Protein AF-A0A3B9WLR8-F1 (afdb_monomer)

Secondary structure (DSSP, 8-state):
-GGGGBPPPEEEEETTEEEEEEEEE-GGGGG-TT--S-SSSEEEEE-HHHHHHHHHHTT--EEEEEEEETT-TTS-EEEEEEE-

Mean predicted aligned error: 3.58 Å

Radius of gyration: 14.56 Å; Cα contacts (8 Å, |Δi|>4): 119; chains: 1; bounding box: 32×27×39 Å

pLDDT: mean 93.0, std 6.9, range [59.44, 98.44]

Foldseek 3Di:
DQVVQWDDWDWDDDPNDIWIKIKGACPCVCVDPPRDPDPDRIDIGTDPVRVVVVLVVVPFPDKAWPDWAQPPPNGTDTDIDTHD

Nearest PDB structures (foldseek):
  5t38-assembly1_A  TM=5.454E-01  e=7.092E-02  Micromonospora carbonacea
  5t39-assembly1_A  TM=5.450E-01  e=7.953E-02  Micromonospora carbonacea
  1f3u-assembly1_A  TM=3.548E-01  e=7.422E-01  Homo sapiens
  3b42-assembly1_A  TM=4.763E-01  e=3.689E+00  Geobacter sulfurreducens
  4khb-assembly3_E  TM=3.155E-01  e=7.335E+00  Thermochaetoides thermophila DSM 1495

Structure (mmCIF, N/CA/C/O backbone):
data_AF-A0A3B9WLR8-F1
#
_entry.id   AF-A0A3B9WLR8-F1
#
loop_
_atom_site.group_PDB
_atom_site.id
_atom_site.type_symbol
_atom_site.label_atom_id
_atom_site.label_alt_id
_atom_site.label_comp_id
_atom_site.label_asym_id
_atom_site.label_entity_id
_atom_site.label_seq_id
_atom_site.pdbx_PDB_ins_code
_atom_site.Cartn_x
_atom_site.Cartn_y
_atom_site.Cartn_z
_atom_site.occupancy
_atom_site.B_iso_or_equiv
_atom_site.auth_seq_id
_atom_site.auth_comp_id
_atom_site.auth_asym_id
_ato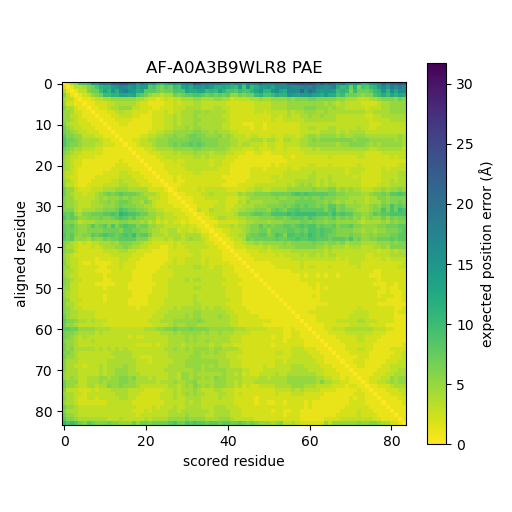m_site.auth_atom_id
_atom_site.pdbx_PDB_model_num
ATOM 1 N N . MET A 1 1 ? 12.538 -9.026 -11.578 1.00 59.44 1 MET A N 1
ATOM 2 C CA . MET A 1 1 ? 12.432 -9.471 -10.170 1.00 59.44 1 MET A CA 1
ATOM 3 C C . MET A 1 1 ? 11.609 -8.426 -9.427 1.00 59.44 1 MET A C 1
ATOM 5 O O . MET A 1 1 ? 11.943 -7.257 -9.558 1.00 59.44 1 MET A O 1
ATOM 9 N N . LEU A 1 2 ? 10.529 -8.801 -8.731 1.00 65.25 2 LEU A N 1
ATOM 10 C CA . LEU A 1 2 ? 9.577 -7.857 -8.112 1.00 65.25 2 LEU A CA 1
ATOM 11 C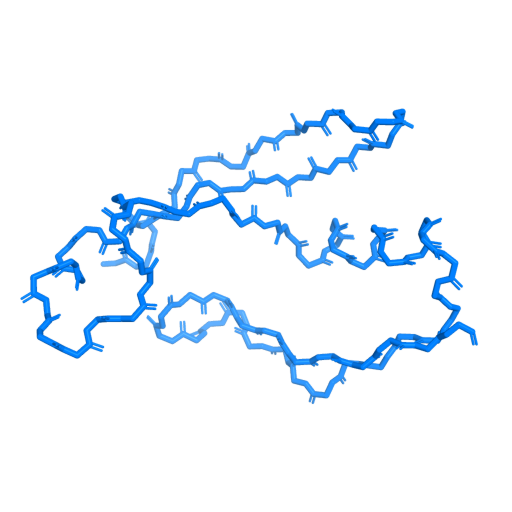 C . LEU A 1 2 ? 10.267 -6.805 -7.218 1.00 65.25 2 LEU A C 1
ATOM 13 O O . LEU A 1 2 ? 9.898 -5.638 -7.231 1.00 65.25 2 LEU A O 1
ATOM 17 N N . ARG A 1 3 ? 11.357 -7.211 -6.558 1.00 68.00 3 ARG A N 1
ATOM 18 C CA . ARG A 1 3 ? 12.241 -6.371 -5.739 1.00 68.00 3 ARG A CA 1
ATOM 19 C C . ARG A 1 3 ? 12.763 -5.109 -6.437 1.00 68.00 3 ARG A C 1
ATOM 21 O O . ARG A 1 3 ? 12.907 -4.093 -5.787 1.00 68.00 3 ARG A O 1
ATOM 28 N N . ALA A 1 4 ? 13.001 -5.151 -7.750 1.00 80.75 4 ALA A N 1
ATOM 29 C CA . ALA A 1 4 ? 13.504 -3.994 -8.497 1.00 80.75 4 ALA A CA 1
ATOM 30 C C . ALA A 1 4 ? 12.446 -2.896 -8.717 1.00 80.75 4 ALA A C 1
ATOM 32 O O . ALA A 1 4 ? 12.781 -1.821 -9.204 1.00 80.75 4 ALA A O 1
ATOM 33 N N . LYS A 1 5 ? 11.171 -3.169 -8.407 1.00 88.50 5 LYS A N 1
ATOM 34 C CA . LYS A 1 5 ? 10.084 -2.193 -8.533 1.00 88.50 5 LYS A CA 1
ATOM 35 C C . LYS A 1 5 ? 9.873 -1.364 -7.268 1.00 88.50 5 LYS A C 1
ATOM 37 O O . LYS A 1 5 ? 9.182 -0.359 -7.352 1.00 88.50 5 LYS A O 1
ATOM 42 N N . PHE A 1 6 ? 10.431 -1.770 -6.130 1.00 92.50 6 PHE A N 1
ATOM 43 C CA . PHE A 1 6 ? 10.179 -1.130 -4.842 1.00 92.50 6 PHE A CA 1
ATOM 44 C C . PHE A 1 6 ? 11.446 -0.473 -4.308 1.00 92.50 6 PHE A C 1
ATOM 46 O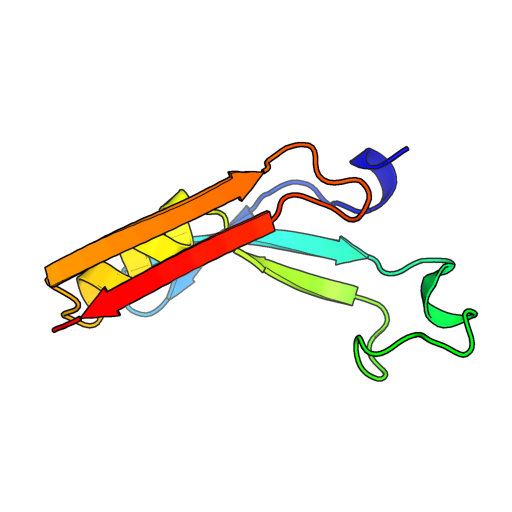 O . PHE A 1 6 ? 12.500 -1.107 -4.270 1.00 92.50 6 PHE A O 1
ATOM 53 N N . ASP A 1 7 ? 11.317 0.778 -3.880 1.00 94.25 7 ASP A N 1
ATOM 54 C CA . ASP A 1 7 ? 12.335 1.429 -3.054 1.00 94.25 7 ASP A CA 1
ATOM 55 C C . ASP A 1 7 ? 12.268 0.888 -1.612 1.00 94.25 7 ASP A C 1
ATOM 57 O O . ASP A 1 7 ? 11.348 0.150 -1.249 1.00 94.25 7 ASP A O 1
ATOM 61 N N . GLU A 1 8 ? 13.223 1.279 -0.766 1.00 93.56 8 GLU A N 1
ATOM 62 C CA . GLU A 1 8 ? 13.151 0.978 0.666 1.00 93.56 8 GLU A CA 1
ATOM 63 C C . GLU A 1 8 ? 11.928 1.663 1.313 1.00 93.56 8 GLU A C 1
ATOM 65 O O . GLU A 1 8 ? 11.664 2.844 1.035 1.00 93.56 8 GLU A O 1
ATOM 70 N N . PRO A 1 9 ? 11.179 0.962 2.186 1.00 95.12 9 PRO A N 1
ATOM 71 C CA . PRO A 1 9 ? 10.102 1.569 2.951 1.00 95.12 9 PRO A CA 1
ATOM 72 C C . PRO A 1 9 ? 10.595 2.740 3.796 1.00 95.12 9 PRO A C 1
ATOM 74 O O . PRO A 1 9 ? 11.696 2.727 4.351 1.00 95.12 9 PRO A O 1
ATOM 77 N N . ARG A 1 10 ? 9.752 3.764 3.929 1.00 97.19 10 ARG A N 1
ATOM 78 C CA . ARG A 1 10 ? 10.025 4.901 4.809 1.00 97.19 10 ARG A CA 1
ATOM 79 C C . ARG A 1 10 ? 8.790 5.314 5.583 1.00 97.19 10 ARG A C 1
ATOM 81 O O . ARG A 1 10 ? 7.673 5.290 5.067 1.00 97.19 10 ARG A O 1
ATOM 88 N N . MET A 1 11 ? 9.024 5.783 6.801 1.00 98.06 11 MET A N 1
ATOM 89 C CA . MET A 1 11 ? 7.983 6.368 7.632 1.00 98.06 11 MET A CA 1
ATOM 90 C C . MET A 1 11 ? 7.716 7.814 7.224 1.00 98.06 11 MET A C 1
ATOM 92 O O . MET A 1 11 ? 8.644 8.596 7.012 1.00 98.06 11 MET A O 1
ATOM 96 N N . VAL A 1 12 ? 6.441 8.181 7.172 1.00 97.44 12 VAL A N 1
ATOM 97 C CA . VAL A 1 12 ? 5.975 9.560 7.032 1.00 97.44 12 VAL A CA 1
ATOM 98 C C . VAL A 1 12 ? 4.998 9.893 8.149 1.00 97.44 12 VAL A C 1
ATOM 100 O O . VAL A 1 12 ? 4.211 9.047 8.568 1.00 97.44 12 VAL A O 1
ATOM 103 N N . ASP A 1 13 ? 5.063 11.134 8.620 1.00 97.38 13 ASP A N 1
ATOM 104 C CA . ASP A 1 13 ? 4.081 11.698 9.541 1.00 97.38 13 ASP A CA 1
ATOM 105 C C . ASP A 1 13 ? 2.995 12.422 8.740 1.00 97.38 13 ASP A C 1
ATOM 107 O O . ASP A 1 13 ? 3.298 13.198 7.822 1.00 97.38 13 ASP A O 1
ATOM 111 N N . ARG A 1 14 ? 1.734 12.139 9.059 1.00 93.81 14 ARG A N 1
ATOM 112 C CA . ARG A 1 14 ? 0.563 12.839 8.539 1.00 93.81 14 ARG A CA 1
ATOM 113 C C . ARG A 1 14 ? -0.425 13.025 9.677 1.00 93.81 14 ARG A C 1
ATOM 115 O O . ARG A 1 14 ? -0.953 12.050 10.194 1.00 93.81 14 ARG A O 1
ATOM 122 N N . GLU A 1 15 ? -0.677 14.283 10.028 1.00 91.56 15 GLU A N 1
ATOM 123 C CA . GLU A 1 15 ? -1.642 14.653 11.072 1.00 91.56 15 GLU A CA 1
ATOM 124 C C . GLU A 1 15 ? -1.322 14.019 12.441 1.00 91.56 15 GLU A C 1
ATOM 126 O O . GLU A 1 15 ? -2.220 13.721 13.220 1.00 91.56 15 GLU A O 1
ATOM 131 N N . GLY A 1 16 ? -0.032 13.812 12.744 1.00 94.19 16 GLY A N 1
ATOM 132 C CA . GLY A 1 16 ? 0.419 13.180 13.988 1.00 94.19 16 GLY A CA 1
ATOM 133 C C . GLY A 1 16 ? 0.371 11.650 13.969 1.00 94.19 16 GLY A C 1
ATOM 134 O O . GLY A 1 16 ? 0.800 11.014 14.931 1.00 94.19 16 GLY A O 1
ATOM 135 N N . GLU A 1 17 ? -0.097 11.053 12.872 1.00 96.25 17 GLU A N 1
ATOM 136 C CA . GLU A 1 17 ? -0.089 9.613 12.652 1.00 96.25 17 GLU A CA 1
ATOM 137 C C . GLU A 1 17 ? 1.064 9.203 11.739 1.00 96.25 17 GLU A C 1
ATOM 139 O O . GLU A 1 17 ? 1.421 9.886 10.774 1.00 96.25 17 GLU A O 1
ATOM 144 N N . LYS A 1 18 ? 1.653 8.045 12.040 1.00 97.38 18 LYS A N 1
ATOM 145 C CA . LYS A 1 18 ? 2.792 7.510 11.292 1.00 97.38 18 LYS A CA 1
ATOM 146 C C . LYS A 1 18 ? 2.344 6.425 10.326 1.00 97.38 18 LYS A C 1
ATOM 148 O O . LYS A 1 18 ? 1.761 5.422 10.737 1.00 97.38 18 LYS A O 1
ATOM 153 N N . TYR A 1 19 ? 2.713 6.600 9.063 1.00 98.12 19 TYR A N 1
ATOM 154 C CA . TYR A 1 19 ? 2.422 5.664 7.984 1.00 98.12 19 T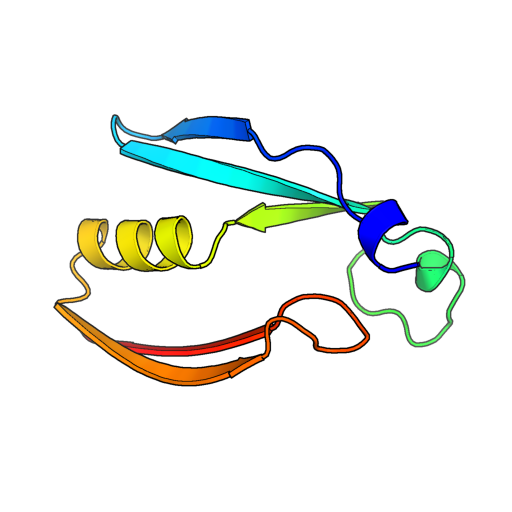YR A CA 1
ATOM 155 C C . TYR A 1 19 ? 3.710 5.249 7.286 1.00 98.12 19 TYR A C 1
ATOM 157 O O . TYR A 1 19 ? 4.584 6.072 7.022 1.00 98.12 19 TYR A O 1
ATOM 165 N N . GLU A 1 20 ? 3.826 3.967 6.980 1.00 98.31 20 GLU A N 1
ATOM 166 C CA . GLU A 1 20 ? 4.903 3.419 6.172 1.00 98.31 20 GLU A CA 1
ATOM 167 C C . GLU A 1 20 ? 4.486 3.421 4.701 1.00 98.31 20 GLU A C 1
ATOM 169 O O . GLU A 1 20 ? 3.443 2.874 4.321 1.00 98.31 20 GLU A O 1
ATOM 174 N N . ILE A 1 21 ? 5.304 4.068 3.875 1.00 97.81 21 ILE A N 1
ATOM 175 C CA . ILE A 1 21 ? 5.093 4.182 2.436 1.00 97.81 21 ILE A CA 1
ATOM 176 C C . ILE A 1 21 ? 6.272 3.601 1.667 1.00 97.81 21 ILE A C 1
ATOM 178 O O . ILE A 1 21 ? 7.412 3.621 2.132 1.00 97.81 21 ILE A O 1
ATOM 182 N N . VAL A 1 22 ? 5.992 3.143 0.452 1.00 96.38 22 VAL A N 1
ATOM 183 C CA . VAL A 1 22 ? 6.977 2.564 -0.463 1.00 96.38 22 VAL A CA 1
ATOM 184 C C . VAL A 1 22 ? 6.752 3.150 -1.849 1.00 96.38 22 VAL A C 1
ATOM 186 O O . VAL A 1 22 ? 5.615 3.218 -2.317 1.00 96.38 22 VAL A O 1
ATOM 189 N N . LYS A 1 23 ? 7.814 3.587 -2.530 1.00 95.62 23 LYS A N 1
ATOM 190 C CA . LYS A 1 23 ? 7.695 3.971 -3.940 1.00 95.62 23 LYS A CA 1
ATOM 191 C C . LYS A 1 23 ? 7.643 2.709 -4.804 1.00 95.62 23 LYS A C 1
ATOM 193 O O . LYS A 1 23 ? 8.480 1.823 -4.654 1.00 95.62 23 LYS A O 1
ATOM 198 N N . TYR A 1 24 ? 6.661 2.651 -5.700 1.00 93.75 24 TYR A N 1
ATOM 199 C CA . TYR A 1 24 ? 6.493 1.611 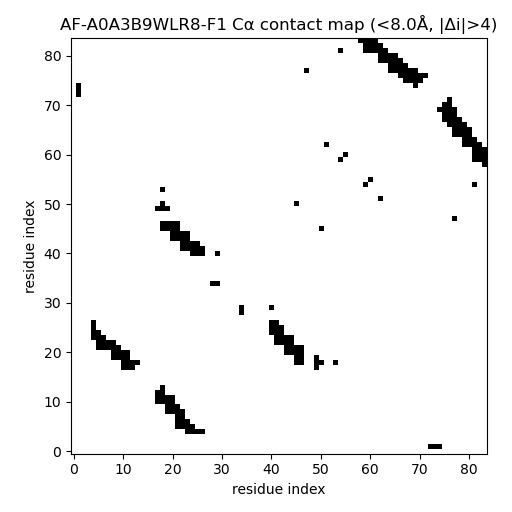-6.708 1.00 93.75 24 TYR A CA 1
ATOM 200 C C . TYR A 1 24 ? 6.802 2.181 -8.092 1.00 93.75 24 TYR A C 1
ATOM 202 O O . TYR A 1 24 ? 6.059 3.009 -8.617 1.00 93.75 24 TYR A O 1
ATOM 210 N N . ASN A 1 25 ? 7.897 1.729 -8.688 1.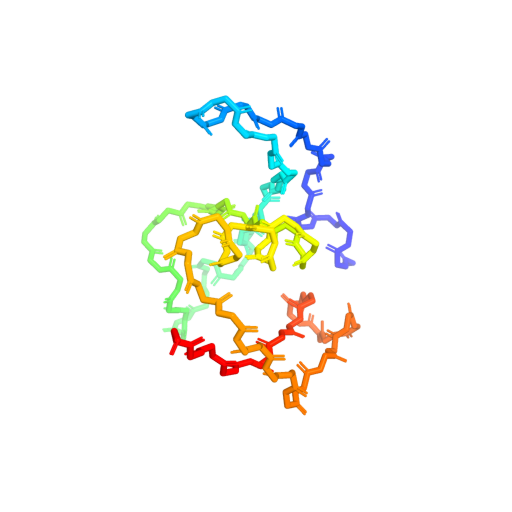00 93.19 25 ASN A N 1
ATOM 211 C CA . ASN A 1 25 ? 8.372 2.167 -9.991 1.00 93.19 25 ASN A CA 1
ATOM 212 C C . ASN A 1 25 ? 7.734 1.315 -11.100 1.00 93.19 25 ASN A C 1
ATOM 214 O O . ASN A 1 25 ? 7.866 0.086 -11.114 1.00 93.19 25 ASN A O 1
ATOM 218 N N . TYR A 1 26 ? 7.077 1.959 -12.070 1.00 91.50 26 TYR A N 1
ATOM 219 C CA . TYR A 1 26 ? 6.417 1.251 -13.173 1.00 91.50 26 TYR A CA 1
ATOM 220 C C . TYR A 1 26 ? 7.412 0.636 -14.164 1.00 91.50 26 TYR A C 1
ATOM 222 O O . TYR A 1 26 ? 7.125 -0.401 -14.767 1.00 91.50 26 TYR A O 1
ATOM 230 N N . LEU A 1 27 ? 8.605 1.226 -14.293 1.00 90.81 27 LEU A N 1
ATOM 231 C CA . LEU A 1 27 ? 9.677 0.754 -15.174 1.00 90.81 27 LEU A CA 1
ATOM 232 C C . LEU A 1 27 ? 9.157 0.512 -16.607 1.00 90.81 27 LEU A C 1
ATOM 234 O O . LEU A 1 27 ? 8.494 1.368 -17.192 1.00 90.81 27 LEU A O 1
ATOM 238 N N . THR A 1 28 ? 9.425 -0.666 -17.176 1.00 88.38 28 THR A N 1
ATOM 239 C CA . THR A 1 28 ? 9.008 -1.046 -18.533 1.00 88.38 28 THR A CA 1
ATOM 240 C C . THR A 1 28 ? 7.492 -1.137 -18.709 1.00 88.38 28 THR A C 1
ATOM 242 O O . THR A 1 28 ? 7.028 -1.155 -19.847 1.00 88.38 28 THR A O 1
ATOM 245 N N . ALA A 1 29 ? 6.699 -1.141 -17.628 1.00 87.81 29 ALA A N 1
ATOM 246 C CA . ALA A 1 29 ? 5.241 -1.146 -17.733 1.00 87.81 29 ALA A CA 1
ATOM 247 C C . ALA A 1 29 ? 4.702 0.110 -18.438 1.00 87.81 29 ALA A C 1
ATOM 249 O O . ALA A 1 29 ? 3.684 0.015 -19.109 1.00 87.81 29 ALA A O 1
ATOM 250 N N . LEU A 1 30 ? 5.410 1.246 -18.376 1.00 89.12 30 LEU A N 1
ATOM 251 C CA . LEU A 1 30 ? 5.033 2.484 -19.078 1.00 89.12 30 LEU A CA 1
ATOM 252 C C . LEU A 1 30 ? 5.018 2.340 -20.607 1.00 89.12 30 LEU A C 1
ATOM 254 O O . LEU A 1 30 ? 4.372 3.121 -21.296 1.00 89.12 30 LEU A O 1
ATOM 258 N N . GLN A 1 31 ? 5.751 1.362 -21.146 1.00 89.69 31 GLN A N 1
ATOM 259 C CA . GLN A 1 31 ? 5.837 1.108 -22.586 1.00 89.69 31 GLN A CA 1
ATOM 260 C C . GLN A 1 31 ? 4.739 0.157 -23.078 1.00 89.69 31 GLN A C 1
ATOM 262 O O . GLN A 1 31 ? 4.593 -0.059 -24.281 1.00 89.69 31 GLN A O 1
ATOM 267 N N . TRP A 1 32 ? 3.973 -0.443 -22.165 1.00 91.19 32 TRP A N 1
ATOM 268 C CA . TRP A 1 32 ? 2.897 -1.352 -22.522 1.00 91.19 32 TRP A CA 1
ATOM 269 C C . TRP A 1 32 ? 1.653 -0.565 -22.943 1.00 91.19 32 TRP A C 1
ATOM 271 O O . TRP A 1 32 ? 1.138 0.246 -22.183 1.00 91.19 32 TRP A O 1
ATOM 281 N N . GLN A 1 33 ? 1.120 -0.847 -24.137 1.00 90.12 33 GLN A N 1
ATOM 282 C CA . GLN A 1 33 ? -0.076 -0.165 -24.660 1.00 90.12 33 GLN A CA 1
ATOM 283 C C . GLN A 1 33 ? -1.327 -0.350 -23.782 1.00 90.12 33 GLN A C 1
ATOM 285 O O . GLN A 1 33 ? -2.237 0.468 -23.846 1.00 90.12 33 GLN A O 1
ATOM 290 N N . GLY A 1 34 ? -1.373 -1.407 -22.961 1.00 90.25 34 GLY A N 1
ATOM 291 C CA . GLY A 1 34 ? -2.459 -1.661 -22.008 1.00 90.25 34 GLY A CA 1
ATOM 292 C C . GLY A 1 34 ? -2.258 -1.024 -20.629 1.00 90.25 34 GLY A C 1
ATOM 293 O O . GLY A 1 34 ? -3.024 -1.311 -19.712 1.00 90.25 34 GLY A O 1
ATOM 294 N N . PHE A 1 35 ? -1.219 -0.210 -20.441 1.00 89.31 35 PHE A N 1
ATOM 295 C CA . PHE A 1 35 ? -0.910 0.381 -19.146 1.00 89.31 35 PHE A CA 1
ATOM 296 C C . PHE A 1 35 ? -1.959 1.412 -18.709 1.00 89.31 35 PHE A C 1
ATOM 298 O O . PHE A 1 35 ? -2.300 2.329 -19.451 1.00 89.31 35 PHE A O 1
ATOM 305 N N . CYS A 1 36 ? -2.433 1.288 -17.466 1.00 87.94 36 CYS A N 1
ATOM 306 C CA . CYS A 1 36 ? -3.487 2.134 -16.899 1.00 87.94 36 CYS A CA 1
ATOM 307 C C . CYS A 1 36 ? -3.092 2.832 -15.580 1.00 87.94 36 CYS A C 1
ATOM 309 O O . CYS A 1 36 ? -3.963 3.258 -14.829 1.00 87.94 36 CYS A O 1
ATOM 311 N N . GLY A 1 37 ? -1.794 2.949 -15.273 1.00 85.25 37 GLY A N 1
ATOM 312 C CA . GLY A 1 37 ? -1.296 3.534 -14.013 1.00 85.25 37 GLY A CA 1
ATOM 313 C C . GLY A 1 37 ? -1.120 5.061 -14.006 1.00 85.25 37 GLY A C 1
ATOM 314 O O . GLY A 1 37 ? -0.612 5.607 -13.027 1.00 85.25 37 GLY A O 1
ATOM 315 N N . GLY A 1 38 ? -1.529 5.753 -15.076 1.00 86.62 38 GLY A N 1
ATOM 316 C CA . GLY A 1 38 ? -1.380 7.206 -15.239 1.00 86.62 38 GLY A CA 1
ATOM 317 C C . GLY A 1 38 ? -0.035 7.635 -15.854 1.00 86.62 38 GLY A C 1
ATOM 318 O O . GLY A 1 38 ? 0.793 6.794 -16.171 1.00 86.62 38 GLY A O 1
ATOM 319 N N . PRO A 1 39 ? 0.206 8.940 -16.071 1.00 86.62 39 PRO A N 1
ATOM 320 C CA . PRO A 1 39 ? 1.402 9.418 -16.778 1.00 86.62 39 PRO A CA 1
ATOM 321 C C . PRO A 1 39 ? 2.677 9.456 -15.918 1.00 86.62 39 PRO A C 1
ATOM 323 O O . PRO A 1 39 ? 3.767 9.661 -16.449 1.00 86.62 39 PRO A O 1
ATOM 326 N N . ALA A 1 40 ? 2.558 9.315 -14.594 1.00 92.44 40 ALA A N 1
ATOM 327 C CA . ALA A 1 40 ? 3.703 9.332 -13.689 1.00 92.44 40 ALA A CA 1
ATOM 328 C C . ALA A 1 40 ? 4.555 8.063 -13.847 1.00 92.44 40 ALA A C 1
ATOM 330 O O . ALA A 1 40 ? 4.029 6.987 -14.118 1.00 92.44 40 ALA A O 1
ATOM 331 N N . ALA A 1 41 ? 5.870 8.178 -13.638 1.00 93.25 41 ALA A N 1
ATOM 332 C CA . ALA A 1 41 ? 6.793 7.045 -13.745 1.00 93.25 41 ALA A CA 1
ATOM 333 C C . ALA A 1 41 ? 6.723 6.073 -12.552 1.00 93.25 41 ALA A C 1
ATOM 335 O O . ALA A 1 41 ? 7.197 4.935 -12.632 1.00 93.25 41 ALA A O 1
ATOM 336 N N . ASP A 1 42 ? 6.112 6.519 -11.458 1.00 94.31 42 ASP A N 1
ATOM 337 C CA . ASP A 1 42 ? 5.984 5.784 -10.213 1.00 94.31 42 ASP A CA 1
ATOM 338 C C . ASP A 1 42 ? 4.668 6.110 -9.494 1.00 94.31 42 ASP A C 1
ATOM 340 O O . ASP A 1 42 ? 3.944 7.042 -9.854 1.00 94.31 42 ASP A O 1
ATOM 344 N N . ALA A 1 43 ? 4.366 5.311 -8.476 1.00 93.94 43 ALA A N 1
ATOM 345 C CA . ALA A 1 43 ? 3.306 5.542 -7.508 1.00 93.94 43 ALA A CA 1
ATOM 346 C C . ALA A 1 43 ? 3.866 5.481 -6.084 1.00 93.94 43 ALA A C 1
ATOM 348 O O . ALA A 1 43 ? 4.866 4.818 -5.813 1.00 93.94 43 ALA A O 1
ATOM 349 N N . THR A 1 44 ? 3.182 6.133 -5.144 1.00 95.12 44 THR A N 1
ATOM 350 C CA . THR A 1 44 ? 3.435 5.941 -3.710 1.00 95.12 44 THR A CA 1
ATOM 351 C C . THR A 1 44 ? 2.415 4.961 -3.165 1.00 95.12 44 THR A C 1
ATOM 353 O O . THR A 1 44 ? 1.216 5.226 -3.190 1.00 95.12 44 THR A O 1
ATOM 356 N N . TRP A 1 45 ? 2.901 3.820 -2.702 1.00 95.31 45 TRP A N 1
ATOM 357 C CA . TRP A 1 45 ? 2.103 2.798 -2.048 1.00 95.31 45 TRP A CA 1
ATOM 358 C C . TRP A 1 45 ? 2.226 2.939 -0.536 1.00 95.31 45 TRP A C 1
ATOM 360 O O . TRP A 1 45 ? 3.173 3.531 -0.019 1.00 95.31 45 TRP A O 1
ATOM 370 N N . VAL A 1 46 ? 1.251 2.381 0.165 1.00 96.50 46 VAL A N 1
ATOM 371 C CA . VAL A 1 46 ? 1.152 2.344 1.622 1.00 96.50 46 VAL A CA 1
ATOM 372 C C . VAL A 1 46 ? 1.108 0.881 2.049 1.00 96.50 46 VAL A C 1
ATOM 374 O O . VAL A 1 46 ? 0.500 0.060 1.360 1.00 96.50 46 VAL A O 1
ATOM 377 N N . THR A 1 47 ? 1.773 0.531 3.151 1.00 96.06 47 THR A N 1
ATOM 378 C CA . THR A 1 47 ? 1.724 -0.850 3.652 1.00 96.06 47 THR A CA 1
ATOM 379 C C . THR A 1 47 ? 0.328 -1.218 4.129 1.00 96.06 47 THR A C 1
ATOM 381 O O . THR A 1 47 ? -0.468 -0.354 4.504 1.00 96.06 47 THR A O 1
ATOM 384 N N . LYS A 1 48 ? 0.012 -2.515 4.131 1.00 96.56 48 LYS A N 1
ATOM 385 C CA . LYS A 1 48 ? -1.287 -3.019 4.591 1.00 96.56 48 LYS A CA 1
ATOM 386 C C . LYS A 1 48 ? -1.612 -2.507 5.996 1.00 96.56 48 LYS A C 1
ATOM 388 O O . LYS A 1 48 ? -2.716 -2.032 6.248 1.00 96.56 48 LYS A O 1
ATOM 393 N N . GLU A 1 49 ? -0.634 -2.555 6.890 1.00 96.62 49 GLU A N 1
ATOM 394 C CA . GLU A 1 49 ? -0.733 -2.129 8.284 1.00 96.62 49 GLU A CA 1
ATOM 395 C C . GLU A 1 49 ? -1.041 -0.633 8.378 1.00 96.62 49 GLU A C 1
ATOM 397 O O . GLU A 1 49 ? -1.920 -0.216 9.132 1.00 96.62 49 GLU A O 1
ATOM 402 N N . SER A 1 50 ? -0.353 0.174 7.572 1.00 97.75 50 SER A N 1
ATOM 403 C CA . SER A 1 50 ? -0.551 1.622 7.511 1.00 97.75 50 SER A CA 1
ATOM 404 C C . SER A 1 50 ? -1.903 1.994 6.902 1.00 97.75 50 SER A C 1
ATOM 406 O O . SER A 1 50 ? -2.556 2.918 7.381 1.00 97.75 50 SER A O 1
ATOM 408 N N . MET A 1 51 ? -2.369 1.250 5.898 1.00 97.19 51 MET A N 1
ATOM 409 C CA . MET A 1 51 ? -3.687 1.435 5.292 1.00 97.19 51 MET A CA 1
ATOM 410 C C . MET A 1 51 ? -4.814 1.090 6.276 1.00 97.19 51 MET A C 1
A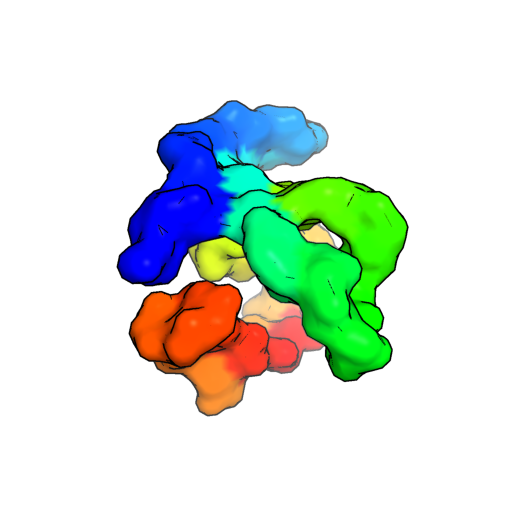TOM 412 O O . MET A 1 51 ? -5.758 1.863 6.419 1.00 97.19 51 MET A O 1
ATOM 416 N N . ILE A 1 52 ? -4.705 -0.029 7.001 1.00 97.06 52 ILE A N 1
ATOM 417 C CA . ILE A 1 52 ? -5.679 -0.419 8.037 1.00 97.06 52 ILE A CA 1
ATOM 418 C C . ILE A 1 52 ? -5.694 0.608 9.175 1.00 97.06 52 ILE A C 1
ATOM 420 O O . ILE A 1 52 ? -6.769 1.021 9.610 1.00 97.06 52 ILE A O 1
ATOM 424 N N . ARG A 1 53 ? -4.518 1.072 9.621 1.00 96.69 53 ARG A N 1
ATOM 425 C CA . ARG A 1 53 ? -4.405 2.155 10.611 1.00 96.69 53 ARG A CA 1
ATOM 426 C C . ARG A 1 53 ? -5.119 3.414 10.137 1.00 96.69 53 ARG A C 1
ATOM 428 O O . ARG A 1 53 ? -5.914 3.965 10.890 1.00 96.69 53 ARG A O 1
ATOM 435 N N . PHE A 1 54 ? -4.856 3.843 8.902 1.00 96.62 54 PHE A N 1
ATOM 436 C CA . PHE A 1 54 ? -5.487 5.026 8.321 1.00 96.62 54 PHE A CA 1
ATOM 437 C C . PHE A 1 54 ? -7.014 4.908 8.358 1.00 96.62 54 PHE A C 1
ATOM 439 O O . PHE A 1 54 ? -7.682 5.808 8.854 1.00 96.62 54 PHE A O 1
ATOM 446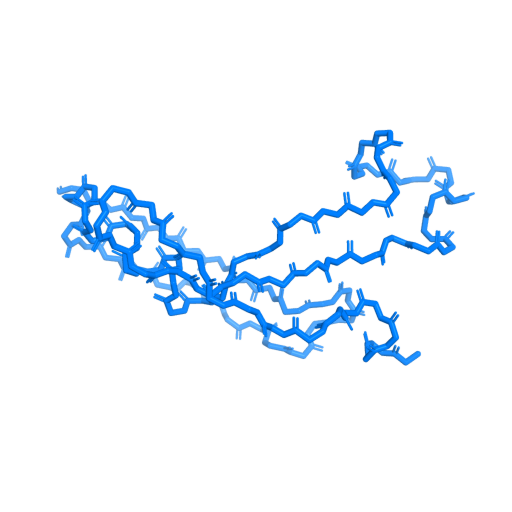 N N . LEU A 1 55 ? -7.574 3.777 7.918 1.00 97.12 55 LEU A N 1
ATOM 447 C CA . LEU A 1 55 ? -9.020 3.539 7.971 1.00 97.12 55 LEU A CA 1
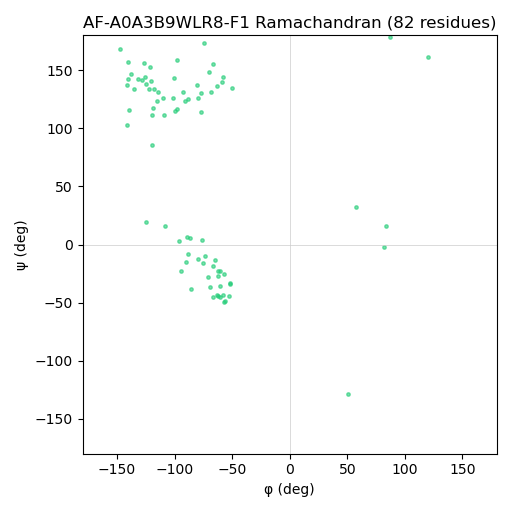ATOM 448 C C . LEU A 1 55 ? -9.570 3.630 9.406 1.00 97.12 55 LEU A C 1
ATOM 450 O O . LEU A 1 55 ? -10.590 4.283 9.625 1.00 97.12 55 LEU A O 1
ATOM 454 N N . GLY A 1 56 ? -8.875 3.054 10.390 1.00 96.31 56 GLY A N 1
ATOM 455 C CA . GLY A 1 56 ? -9.258 3.161 11.802 1.00 96.31 56 GLY A CA 1
ATOM 456 C C . GLY A 1 56 ? -9.281 4.608 12.311 1.00 96.31 56 GLY A C 1
ATOM 457 O O . GLY A 1 56 ? -10.258 5.026 12.928 1.00 96.31 56 GLY A O 1
ATOM 458 N N . VAL A 1 57 ? -8.253 5.400 11.986 1.00 96.19 57 VAL A N 1
ATOM 459 C CA . VAL A 1 57 ? -8.179 6.837 12.326 1.00 96.19 57 VAL A CA 1
ATOM 460 C C . VAL A 1 57 ? -9.330 7.624 11.688 1.00 96.19 57 VAL A C 1
ATOM 462 O O . VAL A 1 57 ? -9.890 8.520 12.314 1.00 96.19 57 VAL A O 1
ATOM 465 N N . GLN A 1 58 ? -9.748 7.256 10.474 1.00 96.19 58 GLN A N 1
ATOM 466 C CA . GLN A 1 58 ? -10.890 7.869 9.780 1.00 96.19 58 GLN A CA 1
ATOM 467 C C . GLN A 1 58 ? -12.269 7.413 10.312 1.00 96.19 58 GLN A C 1
ATOM 469 O O . GLN A 1 58 ? -13.312 7.800 9.767 1.00 96.19 58 GLN A O 1
ATOM 474 N N . GLY A 1 59 ? -12.293 6.601 11.374 1.00 97.56 59 GLY A N 1
ATOM 475 C CA . GLY A 1 59 ? -13.506 6.152 12.056 1.00 97.56 59 GLY A CA 1
ATOM 476 C C . GLY A 1 59 ? -14.182 4.941 11.418 1.00 97.56 59 GLY A C 1
ATOM 477 O O . GLY A 1 59 ? -15.344 4.684 11.714 1.00 97.56 59 GLY A O 1
ATOM 478 N N . PHE A 1 60 ? -13.500 4.205 10.536 1.00 98.44 60 PHE A N 1
ATOM 479 C CA . PHE A 1 60 ? -13.997 2.910 10.072 1.00 98.44 60 PHE A CA 1
ATOM 480 C C . PHE A 1 60 ? -13.758 1.864 11.163 1.00 98.44 60 PHE A C 1
ATOM 482 O O . PHE A 1 60 ? -12.617 1.550 11.496 1.00 98.44 60 PHE A O 1
ATOM 489 N N . THR A 1 61 ? -14.838 1.339 11.735 1.00 97.19 61 THR A N 1
ATOM 490 C CA . THR A 1 61 ? -14.789 0.429 12.887 1.00 97.19 61 THR A CA 1
ATOM 491 C C . THR A 1 61 ? -14.816 -1.041 12.483 1.00 97.19 61 THR A C 1
ATOM 493 O O . THR A 1 61 ? -14.331 -1.898 13.223 1.00 97.19 61 THR A O 1
ATOM 496 N N . LYS A 1 62 ? -15.337 -1.343 11.289 1.00 97.81 62 LYS A N 1
ATOM 497 C CA . LYS A 1 62 ? -15.433 -2.700 10.754 1.00 97.81 62 LYS A CA 1
ATOM 498 C C . LYS A 1 62 ? -14.653 -2.799 9.449 1.00 97.81 62 LYS A C 1
ATOM 500 O O . LYS A 1 62 ? -15.044 -2.210 8.445 1.00 97.81 62 LYS A O 1
ATOM 505 N N . ILE A 1 63 ? -13.552 -3.546 9.470 1.00 97.94 63 ILE A N 1
ATOM 506 C CA . ILE A 1 63 ? -12.695 -3.787 8.305 1.00 97.94 63 ILE A CA 1
ATOM 507 C C . ILE A 1 63 ? -12.691 -5.289 8.026 1.00 97.94 63 ILE A C 1
ATOM 509 O O . ILE A 1 63 ? -12.247 -6.080 8.855 1.00 97.94 63 ILE A O 1
ATOM 513 N N . GLU A 1 64 ? -13.183 -5.674 6.855 1.00 98.12 64 GLU A N 1
ATOM 514 C CA . GLU A 1 64 ? -13.196 -7.052 6.370 1.00 98.12 64 GLU A CA 1
ATOM 515 C C . GLU A 1 64 ? -12.215 -7.182 5.208 1.00 98.12 64 GLU A C 1
ATOM 517 O O . GLU A 1 64 ? -12.293 -6.429 4.240 1.00 98.12 64 GLU A O 1
ATOM 522 N N . ILE A 1 65 ? -11.288 -8.134 5.294 1.00 97.94 65 ILE A N 1
ATOM 523 C CA . ILE A 1 65 ? -10.341 -8.435 4.218 1.00 97.94 65 ILE A CA 1
ATOM 524 C C . ILE A 1 65 ? -10.877 -9.650 3.468 1.00 97.94 65 ILE A C 1
ATOM 526 O O . ILE A 1 65 ? -10.959 -10.736 4.037 1.00 97.94 65 ILE A O 1
ATOM 530 N N . ALA A 1 66 ? -11.247 -9.455 2.206 1.00 97.75 66 ALA A N 1
ATOM 531 C CA . ALA A 1 66 ? -11.745 -10.518 1.339 1.00 97.75 66 ALA A CA 1
ATOM 532 C C . ALA A 1 66 ? -10.596 -11.270 0.654 1.00 97.75 66 ALA A C 1
ATOM 534 O O . ALA A 1 66 ? -10.648 -12.491 0.535 1.00 97.75 66 ALA A O 1
ATOM 535 N N . GLU A 1 67 ? -9.539 -10.557 0.252 1.00 97.25 67 GLU A N 1
ATOM 536 C CA . GLU A 1 67 ? -8.329 -11.154 -0.319 1.00 97.25 67 GLU A CA 1
ATOM 537 C C . GLU A 1 67 ? -7.073 -10.448 0.190 1.00 97.25 67 GLU A C 1
ATOM 539 O O . GLU A 1 67 ? -7.047 -9.226 0.328 1.00 97.25 67 GLU A O 1
ATOM 544 N N . ASP A 1 68 ? -6.014 -11.222 0.420 1.00 97.06 68 ASP A N 1
ATOM 545 C CA . ASP A 1 68 ? -4.680 -10.737 0.772 1.00 97.06 68 ASP A CA 1
ATOM 546 C C . ASP A 1 68 ? -3.635 -11.597 0.057 1.00 97.06 68 ASP A C 1
ATOM 548 O O . ASP A 1 68 ? -3.385 -12.746 0.428 1.00 97.06 68 ASP A O 1
ATOM 552 N N . ASN A 1 69 ? -3.068 -11.060 -1.023 1.00 96.12 69 ASN A N 1
ATOM 553 C CA . ASN A 1 69 ? -2.110 -11.752 -1.871 1.00 96.12 69 ASN A CA 1
ATOM 554 C C . ASN A 1 69 ? -0.770 -11.000 -1.902 1.00 96.12 69 ASN A C 1
ATOM 556 O O . ASN A 1 69 ? -0.507 -10.222 -2.829 1.00 96.12 69 ASN A O 1
ATOM 560 N N . PRO A 1 70 ? 0.121 -11.254 -0.928 1.00 92.81 70 PRO A N 1
ATOM 561 C CA . PRO A 1 70 ? 1.420 -10.588 -0.860 1.00 92.81 70 PRO A CA 1
ATOM 562 C C . PRO A 1 70 ? 2.364 -10.968 -2.013 1.00 92.81 70 PRO A C 1
ATOM 564 O O . PRO A 1 70 ? 3.314 -10.240 -2.290 1.00 92.81 70 PRO A O 1
ATOM 567 N N . ASN A 1 71 ? 2.105 -12.080 -2.709 1.00 91.62 71 ASN A N 1
ATOM 568 C CA . ASN A 1 71 ? 2.972 -12.625 -3.759 1.00 91.62 71 ASN A CA 1
ATOM 569 C C . ASN A 1 71 ? 2.395 -12.452 -5.172 1.00 91.62 71 ASN A C 1
ATOM 571 O O . ASN A 1 71 ? 2.839 -13.123 -6.107 1.00 91.62 71 ASN A O 1
ATOM 575 N N . HIS A 1 72 ? 1.397 -11.584 -5.346 1.00 90.06 72 HIS A N 1
ATOM 576 C CA . HIS A 1 72 ? 0.778 -11.379 -6.647 1.00 90.06 72 HIS A CA 1
ATOM 577 C C . HIS A 1 72 ? 1.825 -10.905 -7.690 1.00 90.06 72 HIS A C 1
ATOM 579 O O . HIS A 1 72 ? 2.691 -10.083 -7.368 1.00 90.06 72 HIS A O 1
ATOM 585 N N . PRO A 1 73 ? 1.784 -11.391 -8.953 1.00 84.31 73 PRO A N 1
ATOM 586 C CA . PRO A 1 73 ? 2.858 -11.166 -9.933 1.00 84.31 73 PRO A CA 1
ATOM 587 C C . PRO A 1 73 ? 3.183 -9.694 -10.220 1.00 84.31 73 PRO A C 1
ATOM 589 O O . PRO A 1 73 ? 4.307 -9.359 -10.600 1.00 84.31 73 PRO A O 1
ATOM 592 N N . ASN A 1 74 ? 2.206 -8.806 -10.021 1.00 82.19 74 ASN A N 1
ATOM 593 C CA . ASN A 1 74 ? 2.351 -7.369 -10.248 1.00 82.19 74 ASN A CA 1
ATOM 594 C C . ASN A 1 74 ? 2.691 -6.563 -8.982 1.00 82.19 74 ASN A C 1
ATOM 596 O O . ASN A 1 74 ? 2.814 -5.346 -9.072 1.00 82.19 74 ASN A O 1
ATOM 600 N N . GLY A 1 75 ? 2.887 -7.222 -7.840 1.00 87.56 75 GLY A N 1
ATOM 601 C CA . GLY A 1 75 ? 3.075 -6.601 -6.526 1.00 87.56 75 GLY A CA 1
ATOM 602 C C . GLY A 1 75 ? 1.995 -7.037 -5.537 1.00 87.56 75 GLY A C 1
ATOM 603 O O . GLY A 1 75 ? 0.957 -7.517 -5.994 1.00 87.56 75 GLY A O 1
ATOM 604 N N . PRO A 1 76 ? 2.230 -6.877 -4.217 1.00 93.62 76 PRO A N 1
ATOM 605 C CA . PRO A 1 76 ? 1.252 -7.202 -3.181 1.00 93.62 76 PRO A CA 1
ATOM 606 C C . PRO A 1 76 ? -0.114 -6.581 -3.478 1.00 93.62 76 PRO A C 1
ATOM 608 O O . PRO A 1 76 ? -0.194 -5.410 -3.851 1.00 93.62 76 PRO A O 1
ATOM 611 N N . ALA A 1 77 ? -1.177 -7.362 -3.316 1.00 94.81 77 ALA A N 1
ATOM 612 C CA . ALA A 1 77 ? -2.544 -6.942 -3.593 1.00 94.81 77 ALA A CA 1
ATOM 613 C C . ALA A 1 77 ? -3.462 -7.310 -2.427 1.00 94.81 77 ALA A C 1
ATOM 615 O O . ALA A 1 77 ? -3.310 -8.368 -1.820 1.00 94.81 77 ALA A O 1
ATOM 616 N N . ILE A 1 78 ? -4.422 -6.441 -2.130 1.00 97.19 78 ILE A N 1
ATOM 617 C CA . ILE A 1 78 ? -5.390 -6.623 -1.050 1.00 97.19 78 ILE A CA 1
ATOM 618 C C . ILE A 1 78 ? -6.761 -6.130 -1.509 1.00 97.19 78 ILE A C 1
ATOM 620 O O . ILE A 1 78 ? -6.871 -5.069 -2.125 1.00 97.19 78 ILE A O 1
ATOM 624 N N . LEU A 1 79 ? -7.799 -6.899 -1.192 1.00 97.69 79 LEU A N 1
ATOM 625 C CA . LEU A 1 79 ? -9.200 -6.527 -1.352 1.00 97.69 79 LEU A CA 1
ATOM 626 C C . LEU A 1 79 ? -9.835 -6.460 0.033 1.00 97.69 79 LEU A C 1
ATOM 628 O O . LEU A 1 79 ? -9.824 -7.443 0.777 1.00 97.69 79 LEU A O 1
ATOM 632 N N . LEU A 1 80 ? -10.406 -5.310 0.376 1.00 97.62 80 LEU A N 1
ATOM 633 C CA . LEU A 1 80 ? -11.066 -5.103 1.659 1.00 97.62 80 LEU A CA 1
ATOM 634 C C . LEU A 1 80 ? -12.340 -4.273 1.518 1.00 97.62 80 LEU A C 1
ATOM 636 O O . LEU A 1 80 ? -12.490 -3.492 0.578 1.00 97.62 80 LEU A O 1
ATOM 640 N N . CYS A 1 81 ? -13.230 -4.422 2.492 1.00 98.12 81 CYS A N 1
ATOM 641 C CA . CYS A 1 81 ? -14.393 -3.576 2.718 1.00 98.12 81 CYS A CA 1
ATOM 642 C C . CYS A 1 81 ? -14.261 -2.915 4.093 1.00 98.12 81 CYS A C 1
ATOM 644 O O . CYS A 1 81 ? -13.947 -3.583 5.077 1.00 98.12 81 CYS A O 1
ATOM 646 N N . ALA A 1 82 ? -14.512 -1.609 4.167 1.00 98.19 82 ALA A N 1
ATOM 647 C CA . ALA A 1 82 ? -14.483 -0.851 5.411 1.00 98.19 82 ALA A CA 1
ATOM 648 C C . ALA A 1 82 ? -15.837 -0.169 5.647 1.00 98.19 82 ALA A C 1
ATOM 650 O O . ALA A 1 82 ? -16.391 0.457 4.744 1.00 98.19 82 ALA A O 1
ATOM 651 N N . GLN A 1 83 ? -16.354 -0.269 6.869 1.00 98.00 83 GLN A N 1
ATOM 652 C CA . GLN A 1 83 ? -17.612 0.329 7.312 1.00 98.00 83 GLN A CA 1
ATOM 653 C C . GLN A 1 83 ? -17.387 1.134 8.602 1.00 98.00 83 GLN A C 1
ATOM 655 O O . GLN A 1 83 ? -16.582 0.743 9.450 1.00 98.00 83 GLN A O 1
ATOM 660 N N . LYS A 1 84 ? -18.070 2.280 8.712 1.00 95.44 84 LYS A N 1
ATOM 661 C CA . LYS A 1 84 ? -18.096 3.119 9.918 1.00 95.44 84 LYS A CA 1
ATOM 662 C C . LYS A 1 84 ? -19.029 2.538 10.967 1.00 95.44 84 LYS A C 1
ATOM 664 O O . LYS A 1 84 ? -20.154 2.154 10.577 1.00 95.44 84 LYS A O 1
#

Sequence (84 aa):
MLRAKFDEPRMVDREGEKYEIVKYNYLTALQWQGFCGGPAADATWVTKESMIRFLGVQGFTKIEIAEDNPNHPNGPAILLCAQK

Solvent-accessible surface area (backbone atoms only — not comparable to full-atom values): 5206 Å² total; per-residue (Å²): 113,78,70,82,31,47,54,79,73,43,80,44,79,55,96,91,41,78,35,43,33,29,45,39,46,49,68,76,48,76,75,41,91,84,59,81,85,66,94,59,68,54,47,84,43,64,40,71,68,33,50,54,50,50,43,45,76,74,52,32,77,45,76,48,76,81,43,80,37,74,78,40,95,91,48,66,46,73,41,71,51,76,38,105